Protein AF-A0A2E8PNH0-F1 (afdb_monomer_lite)

Secondary structure (DSSP, 8-state):
-PPPPP-GGGTTS-HHHHHHHHHHHTTS-HHHHHHHHHHHHHH-TT-HHHHHHHHHHHHHHHHHHHHHHHHHS-HHHHHHHHHH---HHHHHHHHHHHHHHTTPPPPPPTTTTSS--

Radius of gyration: 19.66 Å; chains: 1; bounding box: 50×38×48 Å

pLDDT: mean 83.76, std 15.56, range [33.97, 96.62]

Sequence (117 aa):
MSQPAEDLRQYYITPTYLEVMRHRARAWSDEFIQAQLQQFRNTIPDYPEVHELLEGEMHRRKLNGLKRRIKKSRTADLQSLKATEKDPDVIEVIETELLIRQGVKRLPDSEENARIQ

Structure (mmCIF, N/CA/C/O backbone):
data_AF-A0A2E8PNH0-F1
#
_entry.id   AF-A0A2E8PNH0-F1
#
loop_
_atom_site.group_PDB
_atom_site.id
_atom_site.type_symbol
_atom_site.label_atom_id
_atom_site.label_alt_id
_atom_site.label_comp_id
_atom_site.label_asym_id
_atom_site.label_entity_id
_atom_site.label_seq_id
_atom_site.pdbx_PDB_ins_code
_atom_site.Cartn_x
_atom_site.Cartn_y
_atom_site.Cartn_z
_atom_site.occupancy
_atom_site.B_iso_or_equiv
_atom_site.auth_seq_id
_atom_site.auth_comp_id
_atom_site.auth_asym_id
_atom_site.auth_atom_id
_atom_site.pdbx_PDB_model_num
ATOM 1 N N . MET A 1 1 ? 35.768 -3.271 -25.242 1.00 36.81 1 MET A N 1
ATOM 2 C CA . MET A 1 1 ? 35.166 -1.944 -25.007 1.00 36.81 1 MET A CA 1
ATOM 3 C C . MET A 1 1 ? 33.674 -2.161 -24.869 1.00 36.81 1 MET A C 1
ATOM 5 O O . MET A 1 1 ? 33.039 -2.490 -25.862 1.00 36.81 1 MET A O 1
ATOM 9 N N . SER A 1 2 ? 33.151 -2.136 -23.646 1.00 44.25 2 SER A N 1
ATOM 10 C CA . SER A 1 2 ? 31.716 -2.306 -23.406 1.00 44.25 2 SER A CA 1
ATOM 11 C C . SER A 1 2 ? 31.003 -1.053 -23.905 1.00 44.25 2 SER A C 1
ATOM 13 O O . SER A 1 2 ? 31.427 0.051 -23.566 1.00 44.25 2 SER A O 1
ATOM 15 N N . GLN A 1 3 ? 29.986 -1.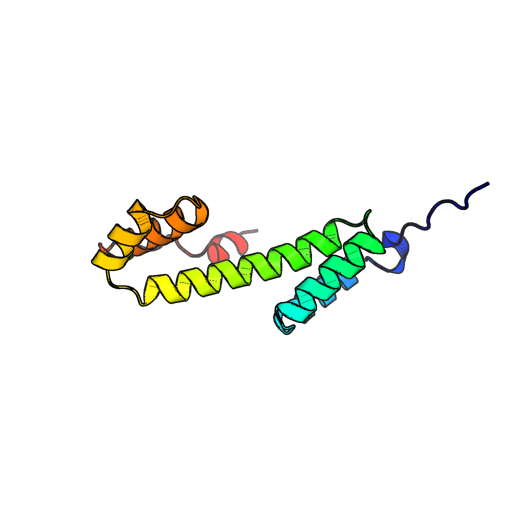214 -24.753 1.00 51.69 3 GLN A N 1
ATOM 16 C CA . GLN A 1 3 ? 29.113 -0.105 -25.138 1.00 51.69 3 GLN A CA 1
ATOM 17 C C . GLN A 1 3 ? 28.584 0.561 -23.856 1.00 51.69 3 GLN A C 1
ATOM 19 O O . GLN A 1 3 ? 28.293 -0.164 -22.898 1.00 51.69 3 GLN A O 1
ATOM 24 N N . PRO A 1 4 ? 28.502 1.904 -23.786 1.00 53.62 4 PRO A N 1
ATOM 25 C CA . PRO A 1 4 ? 27.841 2.542 -22.657 1.00 53.62 4 PRO A CA 1
ATOM 26 C C . PRO A 1 4 ? 26.422 1.975 -22.601 1.00 53.62 4 PRO A C 1
ATOM 28 O O . PRO A 1 4 ? 25.737 1.968 -23.622 1.00 53.62 4 PRO A O 1
ATOM 31 N N . ALA A 1 5 ? 26.027 1.419 -21.453 1.00 62.38 5 ALA A N 1
ATOM 32 C CA . ALA A 1 5 ? 24.668 0.935 -21.262 1.00 62.38 5 ALA A CA 1
ATOM 33 C C . ALA A 1 5 ? 23.720 2.079 -21.639 1.00 62.38 5 ALA A C 1
ATOM 35 O O . ALA A 1 5 ? 23.810 3.162 -21.059 1.00 62.38 5 ALA A O 1
ATOM 36 N N . GLU A 1 6 ? 22.908 1.879 -22.677 1.00 68.62 6 GLU A N 1
ATOM 37 C CA . GLU A 1 6 ? 21.972 2.900 -23.136 1.00 68.62 6 GLU A CA 1
ATOM 38 C C . GLU A 1 6 ? 21.068 3.291 -21.966 1.00 68.62 6 GLU A C 1
ATOM 40 O O . GLU A 1 6 ? 20.464 2.432 -21.318 1.00 68.62 6 GLU A O 1
ATOM 45 N N . ASP A 1 7 ? 20.998 4.589 -21.672 1.00 76.94 7 ASP A N 1
ATOM 46 C CA . ASP A 1 7 ? 20.113 5.086 -20.628 1.00 76.94 7 ASP A CA 1
ATOM 47 C C . ASP A 1 7 ? 18.666 4.955 -21.107 1.00 76.94 7 ASP A C 1
ATOM 49 O O . ASP A 1 7 ? 18.175 5.731 -21.934 1.00 76.94 7 ASP A O 1
ATOM 53 N N . LEU A 1 8 ? 17.966 3.954 -20.575 1.00 74.44 8 LEU A N 1
ATOM 54 C CA . LEU A 1 8 ? 16.584 3.649 -20.917 1.00 74.44 8 LEU A CA 1
ATOM 55 C C . LEU A 1 8 ? 15.647 4.811 -20.579 1.00 74.44 8 LEU A C 1
ATOM 57 O O . LEU A 1 8 ? 14.561 4.872 -21.156 1.00 74.44 8 LEU A O 1
ATOM 61 N N . ARG A 1 9 ? 16.038 5.759 -19.714 1.00 72.50 9 ARG A N 1
ATOM 62 C CA . ARG A 1 9 ? 15.248 6.976 -19.441 1.00 72.50 9 ARG A CA 1
ATOM 63 C C . ARG A 1 9 ? 15.040 7.830 -20.683 1.00 72.50 9 ARG A C 1
ATOM 65 O O . ARG A 1 9 ? 14.016 8.498 -20.796 1.00 72.50 9 ARG A O 1
ATOM 72 N N . GLN A 1 10 ? 15.984 7.798 -21.621 1.00 68.31 10 GLN A N 1
ATOM 73 C CA . GLN A 1 10 ? 15.928 8.639 -22.814 1.00 68.31 10 GLN A CA 1
ATOM 74 C C . GLN A 1 10 ? 14.853 8.180 -23.808 1.00 68.31 10 GLN A C 1
ATOM 76 O O . GLN A 1 10 ? 14.338 9.004 -24.560 1.00 68.31 10 GLN A O 1
ATOM 81 N N . TYR A 1 11 ? 14.478 6.895 -23.789 1.00 71.69 11 TYR A N 1
ATOM 82 C CA . TYR A 1 11 ? 13.612 6.314 -24.823 1.00 71.69 11 TYR A CA 1
ATOM 83 C C . TYR A 1 11 ? 12.445 5.473 -24.292 1.00 71.69 11 TYR A C 1
ATOM 85 O O . TYR A 1 11 ? 11.403 5.410 -24.940 1.00 71.69 11 TYR A O 1
ATOM 93 N N . TYR A 1 12 ? 12.584 4.843 -23.123 1.00 76.44 12 TYR A N 1
ATOM 94 C CA . TYR A 1 12 ? 11.654 3.811 -22.651 1.00 76.44 12 TYR A CA 1
ATOM 95 C C . TYR A 1 12 ? 11.050 4.116 -21.275 1.00 76.44 12 TYR A C 1
ATOM 97 O O . TYR A 1 12 ? 9.835 4.016 -21.115 1.00 76.44 12 TYR A O 1
ATOM 105 N N . ILE A 1 13 ? 11.854 4.533 -20.292 1.00 82.31 13 ILE A N 1
ATOM 106 C CA . ILE A 1 13 ? 11.407 4.844 -18.922 1.00 82.31 13 ILE A CA 1
ATOM 107 C C . ILE A 1 13 ? 11.211 6.358 -18.798 1.00 82.31 13 ILE A C 1
ATOM 109 O O . ILE A 1 13 ? 11.913 7.066 -18.083 1.00 82.31 13 ILE A O 1
ATOM 113 N N . THR A 1 14 ? 10.262 6.873 -19.572 1.00 86.94 14 THR A N 1
ATOM 114 C CA . THR A 1 14 ? 9.899 8.295 -19.563 1.00 86.94 14 THR A CA 1
ATOM 115 C C . THR A 1 14 ? 8.890 8.601 -18.447 1.00 86.94 14 THR A C 1
ATOM 117 O O . THR A 1 14 ? 8.213 7.693 -17.953 1.00 86.94 14 THR A O 1
ATOM 120 N N . PRO A 1 15 ? 8.688 9.877 -18.068 1.00 87.56 15 PRO A N 1
ATOM 121 C CA . PRO A 1 15 ? 7.629 10.249 -17.126 1.00 87.56 15 PRO A CA 1
ATOM 122 C C . PRO A 1 15 ? 6.239 9.753 -17.554 1.00 87.56 15 PRO A C 1
ATOM 124 O O . PRO A 1 15 ? 5.477 9.248 -16.731 1.00 87.56 15 PRO A O 1
ATOM 127 N N . THR A 1 16 ? 5.936 9.813 -18.855 1.00 89.38 16 THR A N 1
ATOM 128 C CA . THR A 1 16 ? 4.686 9.286 -19.423 1.00 89.38 16 THR A CA 1
ATOM 129 C C . THR A 1 16 ? 4.585 7.770 -19.264 1.00 89.38 16 THR A C 1
ATOM 131 O O . THR A 1 16 ? 3.519 7.260 -18.919 1.00 89.38 16 THR A O 1
ATOM 134 N N . TYR A 1 17 ? 5.683 7.036 -19.470 1.00 89.62 17 TYR A N 1
ATOM 135 C CA . TYR A 1 17 ? 5.717 5.597 -19.213 1.00 89.62 17 TYR A CA 1
ATOM 136 C C . TYR A 1 17 ? 5.393 5.287 -17.746 1.00 89.62 17 TYR A C 1
ATOM 138 O O . TYR A 1 17 ? 4.516 4.462 -17.477 1.00 89.62 17 TYR A O 1
ATOM 146 N N . LEU A 1 18 ? 6.032 5.987 -16.803 1.00 90.69 18 LEU A N 1
ATOM 147 C CA . LEU A 1 18 ? 5.787 5.809 -15.369 1.00 90.69 18 LEU A CA 1
ATOM 148 C C . LEU A 1 18 ? 4.332 6.130 -15.000 1.00 90.69 18 LEU A C 1
ATOM 150 O O . LEU A 1 18 ? 3.714 5.409 -14.220 1.00 90.69 18 LEU A O 1
ATOM 154 N N . GLU A 1 19 ? 3.737 7.166 -15.584 1.00 91.12 19 GLU A N 1
ATOM 155 C CA . GLU A 1 19 ? 2.332 7.501 -15.348 1.00 91.12 19 GLU A CA 1
ATOM 156 C C . GLU A 1 19 ? 1.378 6.401 -15.839 1.00 91.12 19 GLU A C 1
ATOM 158 O O . GLU A 1 19 ? 0.504 5.942 -15.092 1.00 91.12 19 GLU A O 1
ATOM 163 N N . VAL A 1 20 ? 1.579 5.919 -17.068 1.00 92.38 20 VAL A N 1
ATOM 164 C CA . VAL A 1 20 ? 0.786 4.821 -17.638 1.00 92.38 20 VAL A CA 1
ATOM 165 C C . VAL A 1 20 ? 0.950 3.551 -16.805 1.00 92.38 20 VAL A C 1
ATOM 167 O O . VAL A 1 20 ? -0.032 2.861 -16.515 1.00 92.38 20 VAL A O 1
ATOM 170 N N . MET A 1 21 ? 2.176 3.251 -16.382 1.00 91.81 21 MET A N 1
ATOM 171 C CA . MET A 1 21 ? 2.480 2.107 -15.535 1.00 91.81 21 MET A CA 1
ATOM 172 C C . MET A 1 21 ? 1.786 2.214 -14.176 1.00 91.81 21 MET A C 1
ATOM 174 O O . MET A 1 21 ? 1.149 1.251 -13.752 1.00 91.81 21 MET A O 1
ATOM 178 N N . ARG A 1 22 ? 1.798 3.394 -13.540 1.00 92.50 22 ARG A N 1
ATOM 179 C CA . ARG A 1 22 ? 1.069 3.664 -12.289 1.00 92.50 22 ARG A CA 1
ATOM 180 C C . ARG A 1 22 ? -0.425 3.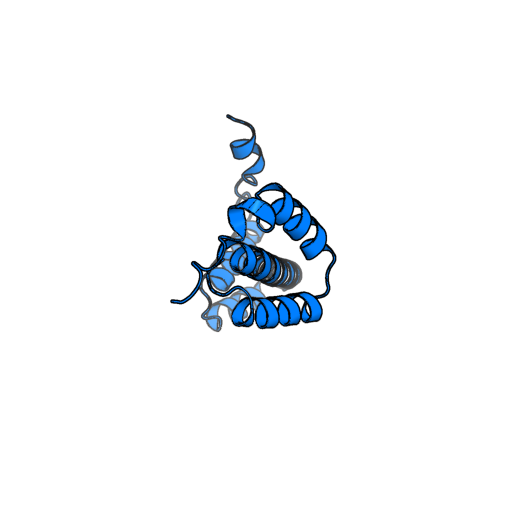419 -12.449 1.00 92.50 22 ARG A C 1
ATOM 182 O O . ARG A 1 22 ? -1.042 2.795 -11.588 1.00 92.50 22 ARG A O 1
ATOM 189 N N . HIS A 1 23 ? -1.016 3.897 -13.543 1.00 92.00 23 HIS A N 1
ATOM 190 C CA . HIS A 1 23 ? -2.435 3.685 -13.812 1.00 92.00 23 HIS A CA 1
ATOM 191 C C . HIS A 1 23 ? -2.757 2.194 -13.977 1.00 92.00 23 HIS A C 1
ATOM 193 O O . HIS A 1 23 ? -3.705 1.692 -13.374 1.00 92.00 23 HIS A O 1
ATOM 199 N N . ARG A 1 24 ? -1.951 1.467 -14.758 1.00 93.06 24 ARG A N 1
ATOM 200 C CA . ARG A 1 24 ? -2.139 0.028 -15.000 1.00 93.06 24 ARG A CA 1
ATOM 201 C C . ARG A 1 24 ? -1.930 -0.808 -13.740 1.00 93.06 24 ARG A C 1
ATOM 203 O O . ARG A 1 24 ? -2.734 -1.700 -13.476 1.00 93.06 24 ARG A O 1
ATOM 210 N N . ALA A 1 25 ? -0.925 -0.478 -12.932 1.00 92.81 25 ALA A N 1
ATOM 211 C CA . ALA A 1 25 ? -0.606 -1.190 -11.699 1.00 92.81 25 ALA A CA 1
ATOM 212 C C . ALA A 1 25 ? -1.790 -1.240 -10.722 1.00 92.81 25 ALA A C 1
ATOM 214 O O . ALA A 1 25 ? -1.954 -2.227 -10.015 1.00 92.81 25 ALA A O 1
ATOM 215 N N . ARG A 1 26 ? -2.690 -0.247 -10.732 1.00 91.38 26 ARG A N 1
ATOM 216 C CA . ARG A 1 26 ? -3.918 -0.256 -9.912 1.00 91.38 26 ARG A CA 1
ATOM 217 C C . ARG A 1 26 ? -4.888 -1.391 -10.252 1.00 91.38 26 ARG A C 1
ATOM 219 O O . ARG A 1 26 ? -5.687 -1.762 -9.397 1.00 91.38 26 ARG A O 1
ATOM 226 N N . ALA A 1 27 ? -4.842 -1.910 -11.477 1.00 93.44 27 ALA A N 1
ATOM 227 C CA . ALA A 1 27 ? -5.732 -2.964 -11.963 1.00 93.44 27 ALA A CA 1
ATOM 228 C C . ALA A 1 27 ? -5.084 -4.359 -11.962 1.00 93.44 27 ALA A C 1
ATOM 230 O O . ALA A 1 27 ? -5.781 -5.357 -12.123 1.00 93.44 27 ALA A O 1
ATOM 231 N N . TRP A 1 28 ? -3.764 -4.445 -11.799 1.00 95.06 28 TRP A N 1
ATOM 232 C CA . TRP A 1 28 ? -3.050 -5.722 -11.778 1.00 95.06 28 TRP A CA 1
ATOM 233 C C . TRP A 1 28 ? -3.302 -6.506 -10.491 1.00 95.06 28 TRP A C 1
ATOM 235 O O . TRP A 1 28 ? -3.635 -5.920 -9.462 1.00 95.06 28 TRP A O 1
ATOM 245 N N . SER A 1 29 ? -3.133 -7.828 -10.531 1.00 95.31 29 SER A N 1
ATOM 246 C CA . SER A 1 29 ? -3.146 -8.643 -9.313 1.00 95.31 29 SER A CA 1
ATOM 247 C C . SER A 1 29 ? -1.849 -8.461 -8.516 1.00 95.31 29 SER A C 1
ATOM 249 O O . SER A 1 29 ? -0.839 -8.002 -9.059 1.00 95.31 29 SER A O 1
ATOM 251 N N . ASP A 1 30 ? -1.874 -8.810 -7.231 1.00 94.00 30 ASP A N 1
ATOM 252 C CA . ASP A 1 30 ? -0.694 -8.716 -6.361 1.00 94.00 30 ASP A CA 1
ATOM 253 C C . ASP A 1 30 ? 0.424 -9.650 -6.854 1.00 94.00 30 ASP A C 1
ATOM 255 O O . ASP A 1 30 ? 1.590 -9.258 -6.897 1.00 94.00 30 ASP A O 1
ATOM 259 N N . GLU A 1 31 ? 0.068 -10.852 -7.317 1.00 95.75 31 GLU A N 1
ATOM 260 C CA . GLU A 1 31 ? 1.011 -11.834 -7.867 1.00 95.75 31 GLU A CA 1
ATOM 261 C C . GLU A 1 31 ? 1.685 -11.302 -9.133 1.00 95.75 31 GLU A C 1
ATOM 263 O O . GLU A 1 31 ? 2.890 -11.470 -9.322 1.00 95.75 31 GLU A O 1
ATOM 268 N N . PHE A 1 32 ? 0.920 -10.620 -9.991 1.00 96.62 32 PHE A N 1
ATOM 269 C CA . PHE A 1 32 ? 1.467 -10.027 -11.203 1.00 96.62 32 PHE A CA 1
ATOM 270 C C . PHE A 1 32 ? 2.456 -8.905 -10.877 1.00 96.62 32 PHE A C 1
ATOM 272 O O . PHE A 1 32 ? 3.545 -8.869 -11.447 1.00 96.62 32 PHE A O 1
ATOM 279 N N . ILE A 1 33 ? 2.121 -8.019 -9.932 1.00 95.50 33 ILE A N 1
ATOM 280 C CA . ILE A 1 33 ? 3.023 -6.937 -9.511 1.00 95.50 33 ILE A CA 1
ATOM 281 C C . ILE A 1 33 ? 4.318 -7.508 -8.917 1.00 95.50 33 ILE A C 1
ATOM 283 O O . ILE A 1 33 ? 5.402 -7.035 -9.256 1.00 95.50 33 ILE A O 1
ATOM 287 N N . GLN A 1 34 ? 4.229 -8.551 -8.088 1.00 95.00 34 GLN A N 1
ATOM 288 C CA . GLN A 1 34 ? 5.406 -9.226 -7.531 1.00 95.00 34 GLN A CA 1
ATOM 289 C C . GLN A 1 34 ? 6.283 -9.862 -8.616 1.00 95.00 34 GLN A C 1
ATOM 291 O O . GLN A 1 34 ? 7.505 -9.708 -8.584 1.00 95.00 34 GLN A O 1
ATOM 296 N N . ALA A 1 35 ? 5.675 -10.532 -9.599 1.00 96.06 35 ALA A N 1
ATOM 297 C CA . ALA A 1 35 ? 6.406 -11.105 -10.725 1.00 96.06 35 ALA A CA 1
ATOM 298 C C . ALA A 1 35 ? 7.125 -10.020 -11.547 1.00 96.06 35 ALA A C 1
ATOM 300 O O . ALA A 1 35 ? 8.295 -10.187 -11.893 1.00 96.06 35 ALA A O 1
ATOM 301 N N . GLN A 1 36 ? 6.459 -8.889 -11.805 1.00 94.31 36 GLN A N 1
ATOM 302 C CA . GLN A 1 36 ? 7.059 -7.747 -12.502 1.00 94.31 36 GLN A CA 1
ATOM 303 C C . GLN A 1 36 ? 8.213 -7.125 -11.707 1.00 94.31 36 GLN A C 1
ATOM 305 O O . GLN A 1 36 ? 9.270 -6.874 -12.277 1.00 94.31 36 GLN A O 1
ATOM 310 N N . LEU A 1 37 ? 8.063 -6.944 -10.391 1.00 94.44 37 LEU A N 1
ATOM 311 C CA . LEU A 1 37 ? 9.146 -6.466 -9.524 1.00 94.44 37 LEU A CA 1
ATOM 312 C C . LEU A 1 37 ? 10.372 -7.380 -9.588 1.00 94.44 37 LEU A C 1
ATOM 314 O O . LEU A 1 37 ? 11.493 -6.899 -9.756 1.00 94.44 37 LEU A O 1
ATOM 318 N N . GLN A 1 38 ? 10.168 -8.696 -9.502 1.00 94.88 38 GLN A N 1
ATOM 319 C CA . GLN A 1 38 ? 11.264 -9.657 -9.591 1.00 94.88 38 GLN A CA 1
ATOM 320 C C . GLN A 1 38 ? 11.947 -9.610 -10.963 1.00 94.88 38 GLN A C 1
ATOM 322 O O . GLN A 1 38 ? 13.172 -9.675 -11.047 1.00 94.88 38 GLN A O 1
ATOM 327 N N . GLN A 1 39 ? 11.168 -9.474 -12.037 1.00 93.88 39 GLN A N 1
ATOM 328 C CA . GLN A 1 39 ? 11.704 -9.329 -13.385 1.00 93.88 39 GLN A CA 1
ATOM 329 C C . GLN A 1 39 ? 12.539 -8.048 -13.516 1.00 93.88 39 GLN A C 1
ATOM 331 O O . GLN A 1 39 ? 13.689 -8.117 -13.945 1.00 93.88 39 GLN A O 1
ATOM 336 N N . PHE A 1 40 ? 12.010 -6.900 -13.088 1.00 92.12 40 PHE A N 1
ATOM 337 C CA . PHE A 1 40 ? 12.690 -5.611 -13.221 1.00 92.12 40 PHE A CA 1
ATOM 338 C C . PHE A 1 40 ? 13.958 -5.499 -12.385 1.00 92.12 40 PHE A C 1
ATOM 340 O O . PHE A 1 40 ? 14.938 -4.941 -12.870 1.00 92.12 40 PHE A O 1
ATOM 347 N N . ARG A 1 41 ? 13.999 -6.096 -11.190 1.00 91.19 41 ARG A N 1
ATOM 348 C CA . ARG A 1 41 ? 15.236 -6.177 -10.396 1.00 91.19 41 ARG A CA 1
ATOM 349 C C . ARG A 1 41 ? 16.363 -6.908 -11.126 1.00 91.19 41 ARG A C 1
ATOM 351 O O . ARG A 1 41 ? 17.523 -6.580 -10.915 1.00 91.19 41 ARG A O 1
ATOM 358 N N . ASN A 1 42 ? 16.030 -7.859 -11.997 1.00 90.62 42 ASN A N 1
ATOM 359 C CA . ASN A 1 42 ? 17.019 -8.599 -12.779 1.00 90.62 42 ASN A CA 1
ATOM 360 C C . ASN A 1 42 ? 17.370 -7.909 -14.104 1.00 90.62 42 ASN A C 1
ATOM 362 O O . ASN A 1 42 ? 18.505 -8.017 -14.557 1.00 90.62 42 ASN A O 1
ATOM 366 N N . THR A 1 43 ? 16.406 -7.248 -14.754 1.00 88.62 43 THR A N 1
ATOM 367 C CA . THR A 1 43 ? 16.588 -6.717 -16.117 1.00 88.62 43 THR A CA 1
ATOM 368 C C . THR A 1 43 ? 16.929 -5.233 -16.168 1.00 88.62 43 THR A C 1
ATOM 370 O O . THR A 1 43 ? 17.613 -4.805 -17.089 1.00 88.62 43 THR A O 1
ATOM 373 N N . ILE A 1 44 ? 16.420 -4.444 -15.221 1.00 87.25 44 ILE A N 1
ATOM 374 C CA . ILE A 1 44 ? 16.582 -2.985 -15.154 1.00 87.25 44 ILE A CA 1
ATOM 375 C C . ILE A 1 44 ? 16.861 -2.531 -13.704 1.00 87.25 44 ILE A C 1
ATOM 377 O O . ILE A 1 44 ? 16.093 -1.747 -13.140 1.00 87.25 44 ILE A O 1
ATOM 381 N N . PRO A 1 45 ? 17.938 -3.030 -13.064 1.00 86.75 45 PRO A N 1
ATOM 382 C CA . PRO A 1 45 ? 18.240 -2.721 -11.663 1.00 86.75 45 PRO A CA 1
ATOM 383 C C . PRO A 1 45 ? 18.525 -1.233 -11.410 1.00 86.75 45 PRO A C 1
ATOM 385 O O . PRO A 1 45 ? 18.202 -0.731 -10.339 1.00 86.75 45 PRO A O 1
ATOM 388 N N . ASP A 1 46 ? 19.060 -0.512 -12.398 1.00 86.56 46 ASP A N 1
ATOM 389 C CA . ASP A 1 46 ? 19.499 0.888 -12.263 1.00 86.56 46 ASP A CA 1
ATOM 390 C C . ASP A 1 46 ? 18.364 1.925 -12.404 1.00 86.56 46 ASP A C 1
ATOM 392 O O . ASP A 1 46 ? 18.618 3.126 -12.549 1.00 86.56 46 ASP A O 1
ATOM 396 N N . TYR A 1 47 ? 17.106 1.469 -12.379 1.00 86.31 47 TYR A N 1
ATOM 397 C CA . TYR A 1 47 ? 15.902 2.287 -12.570 1.00 86.31 47 TYR A CA 1
ATOM 398 C C . TYR A 1 47 ? 14.949 2.145 -11.372 1.00 86.31 47 TYR A C 1
ATOM 400 O O . TYR A 1 47 ? 13.870 1.546 -11.501 1.00 86.31 47 TYR A O 1
ATOM 408 N N . PRO A 1 48 ? 15.343 2.665 -10.192 1.00 88.12 48 PRO A N 1
ATOM 409 C CA . PRO A 1 48 ? 14.565 2.546 -8.959 1.00 88.12 48 PRO A CA 1
ATOM 410 C C . PRO A 1 48 ? 13.159 3.139 -9.086 1.00 88.12 48 PRO A C 1
ATOM 412 O O . PRO A 1 48 ? 12.225 2.603 -8.498 1.00 88.12 48 PRO A O 1
ATOM 415 N N . GLU A 1 49 ? 12.963 4.157 -9.927 1.00 89.88 49 GLU A N 1
ATOM 416 C CA . GLU A 1 49 ? 11.667 4.803 -10.150 1.00 89.88 49 GLU A CA 1
ATOM 417 C C . GLU A 1 49 ? 10.565 3.825 -10.608 1.00 89.88 49 GLU A C 1
ATOM 419 O O . GLU A 1 49 ? 9.386 4.000 -10.289 1.00 89.88 49 GLU A O 1
ATOM 424 N N . VAL A 1 50 ? 10.941 2.764 -11.331 1.00 89.81 50 VAL A N 1
ATOM 425 C CA . VAL A 1 50 ? 10.015 1.716 -11.784 1.00 89.81 50 VAL A CA 1
ATOM 426 C C . VAL A 1 50 ? 9.665 0.770 -10.634 1.00 89.81 50 VAL A C 1
ATOM 428 O O . VAL A 1 50 ? 8.522 0.321 -10.519 1.00 89.81 50 VAL A O 1
ATOM 431 N N . HIS A 1 51 ? 10.645 0.464 -9.783 1.00 92.00 51 HIS A N 1
ATOM 432 C CA . HIS A 1 51 ? 10.489 -0.467 -8.666 1.00 92.00 51 HIS A CA 1
ATOM 433 C C . HIS A 1 51 ? 9.671 0.191 -7.554 1.00 92.00 51 HIS A C 1
ATOM 435 O O . HIS A 1 51 ? 8.657 -0.365 -7.135 1.00 92.00 51 HIS A O 1
ATOM 441 N N . GLU A 1 52 ? 10.034 1.416 -7.169 1.00 92.31 52 GLU A N 1
ATOM 442 C CA . GLU A 1 52 ? 9.352 2.222 -6.151 1.00 92.31 52 GLU A CA 1
ATOM 443 C C . GLU A 1 52 ? 7.870 2.429 -6.476 1.00 92.31 52 GLU A C 1
ATOM 445 O O . GLU A 1 52 ? 7.016 2.375 -5.592 1.00 92.31 52 GLU A O 1
ATOM 450 N N . LEU A 1 53 ? 7.533 2.613 -7.755 1.00 94.19 53 LEU A N 1
ATOM 451 C CA . LEU A 1 53 ? 6.148 2.757 -8.197 1.00 94.19 53 LEU A CA 1
ATOM 452 C C . LEU A 1 53 ? 5.314 1.509 -7.881 1.00 94.19 53 LEU A C 1
ATOM 454 O O . LEU A 1 53 ? 4.188 1.620 -7.384 1.00 94.19 53 LEU A O 1
ATOM 458 N N . LEU A 1 54 ? 5.847 0.325 -8.180 1.00 94.62 54 LEU A N 1
ATOM 459 C CA . LEU A 1 54 ? 5.156 -0.943 -7.951 1.00 94.62 54 LEU A CA 1
ATOM 460 C C . LEU A 1 54 ? 5.139 -1.326 -6.470 1.00 94.62 54 LEU A C 1
ATOM 462 O O . LEU A 1 54 ? 4.108 -1.778 -5.965 1.00 94.62 54 LEU A O 1
ATOM 466 N N . GLU A 1 55 ? 6.244 -1.105 -5.761 1.00 93.75 55 GLU A N 1
ATOM 467 C CA . GLU A 1 55 ? 6.328 -1.297 -4.312 1.00 93.75 55 GLU A CA 1
ATOM 468 C C . GLU A 1 55 ? 5.354 -0.372 -3.574 1.00 93.75 55 GLU A C 1
ATOM 470 O O . GLU A 1 55 ? 4.626 -0.822 -2.685 1.00 93.75 55 GLU A O 1
ATOM 475 N N . GLY A 1 56 ? 5.250 0.889 -4.000 1.00 92.19 56 GLY A N 1
ATOM 476 C CA . GLY A 1 56 ? 4.292 1.855 -3.470 1.00 92.19 56 GLY A CA 1
ATOM 477 C C . GLY A 1 56 ? 2.840 1.426 -3.688 1.00 92.19 56 GLY A C 1
ATOM 478 O O . GLY A 1 56 ? 2.015 1.545 -2.779 1.00 92.19 56 GLY A O 1
ATOM 479 N N . GLU A 1 57 ? 2.510 0.859 -4.852 1.00 94.06 57 GLU A N 1
ATOM 480 C CA . GLU A 1 57 ? 1.171 0.319 -5.116 1.00 94.06 57 GLU A CA 1
ATOM 481 C C . GLU A 1 57 ? 0.853 -0.893 -4.220 1.00 94.06 57 GLU A C 1
ATOM 483 O O . GLU A 1 57 ? -0.236 -0.959 -3.641 1.00 94.06 57 GLU A O 1
ATOM 488 N N . MET A 1 58 ? 1.808 -1.807 -4.027 1.00 93.44 58 MET A N 1
ATOM 489 C CA . MET A 1 58 ? 1.668 -2.934 -3.094 1.00 93.44 58 MET A CA 1
ATOM 490 C C . MET A 1 58 ? 1.471 -2.457 -1.652 1.00 93.44 58 MET A C 1
ATOM 492 O O . MET A 1 58 ? 0.565 -2.918 -0.948 1.00 93.44 58 MET A O 1
ATOM 496 N N . HIS A 1 59 ? 2.273 -1.487 -1.215 1.00 90.06 59 HIS A N 1
ATOM 497 C CA . HIS A 1 59 ? 2.167 -0.903 0.116 1.00 90.06 59 HIS A CA 1
ATOM 498 C C . HIS A 1 59 ? 0.802 -0.223 0.321 1.00 90.06 59 HIS A C 1
ATOM 500 O O . HIS A 1 59 ? 0.110 -0.487 1.309 1.00 90.06 59 HIS A O 1
ATOM 506 N N . ARG A 1 60 ? 0.335 0.555 -0.664 1.00 89.69 60 ARG A N 1
ATOM 507 C CA . ARG A 1 60 ? -0.999 1.180 -0.662 1.00 89.69 60 ARG A CA 1
ATOM 508 C C . ARG A 1 60 ? -2.116 0.146 -0.497 1.00 89.69 60 ARG A C 1
ATOM 510 O O . ARG A 1 60 ? -3.082 0.387 0.233 1.00 89.69 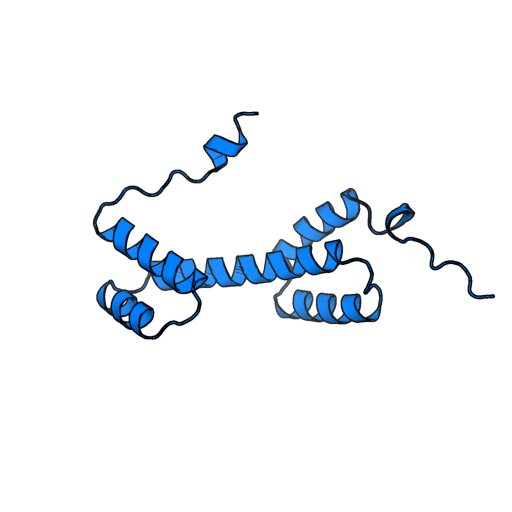60 ARG A O 1
ATOM 517 N N . ARG A 1 61 ? -2.022 -1.006 -1.167 1.00 90.94 61 ARG A N 1
ATOM 518 C CA . ARG A 1 61 ? -2.998 -2.103 -1.034 1.00 90.94 61 ARG A CA 1
ATOM 519 C C . ARG A 1 61 ? -2.976 -2.712 0.362 1.00 90.94 61 ARG A C 1
ATOM 521 O O . ARG A 1 61 ? -4.047 -2.846 0.961 1.00 90.94 61 ARG A O 1
ATOM 528 N N . LYS A 1 62 ? -1.785 -2.988 0.909 1.00 89.38 62 LYS A N 1
ATOM 529 C CA . LYS A 1 62 ? -1.604 -3.478 2.286 1.00 89.38 62 LYS A CA 1
ATOM 530 C C . LYS A 1 62 ? -2.256 -2.525 3.294 1.00 89.38 62 LYS A C 1
ATOM 532 O O . LYS A 1 62 ? -3.087 -2.966 4.091 1.00 89.38 62 LYS A O 1
ATOM 537 N N . LEU A 1 63 ? -1.966 -1.224 3.204 1.00 87.12 63 LEU A N 1
ATOM 538 C CA . LEU A 1 63 ? -2.552 -0.201 4.078 1.00 87.12 63 LEU A CA 1
ATOM 539 C C . LEU A 1 63 ? -4.076 -0.109 3.935 1.00 87.12 63 LEU A C 1
ATOM 541 O O . LEU A 1 63 ? -4.797 -0.044 4.931 1.00 87.12 63 LEU A O 1
ATOM 545 N N . ASN A 1 64 ? -4.605 -0.160 2.712 1.00 88.81 64 ASN A N 1
ATOM 546 C CA . ASN A 1 64 ? -6.052 -0.143 2.495 1.00 88.81 64 ASN A CA 1
ATOM 547 C C . ASN A 1 64 ? -6.744 -1.389 3.062 1.00 88.81 64 ASN A C 1
ATOM 549 O O . ASN A 1 64 ? -7.827 -1.281 3.648 1.00 88.81 64 ASN A O 1
ATOM 553 N N . GLY A 1 65 ? -6.132 -2.566 2.912 1.00 89.94 65 GLY A N 1
ATOM 554 C CA . GLY A 1 65 ? -6.606 -3.807 3.521 1.00 89.94 65 GLY A CA 1
ATOM 555 C C . GLY A 1 65 ? -6.621 -3.711 5.045 1.00 89.94 65 GLY A C 1
ATOM 556 O O . GLY A 1 65 ? -7.640 -4.002 5.680 1.00 89.94 65 GLY A O 1
ATOM 557 N N . LEU A 1 66 ? -5.532 -3.202 5.620 1.00 89.50 66 LEU A N 1
ATOM 558 C CA . LEU A 1 66 ? -5.403 -2.949 7.048 1.00 89.50 66 LEU A CA 1
ATOM 559 C C . LEU A 1 66 ? -6.490 -1.997 7.562 1.00 89.50 66 LEU A C 1
ATOM 561 O O . LEU A 1 66 ? -7.227 -2.353 8.482 1.00 89.50 66 LEU A O 1
ATOM 565 N N . LYS A 1 67 ? -6.650 -0.831 6.927 1.00 89.12 67 LYS A N 1
ATOM 566 C CA . LYS A 1 67 ? -7.663 0.175 7.278 1.00 89.12 67 LYS A CA 1
ATOM 567 C C . LYS A 1 67 ? -9.074 -0.413 7.248 1.00 89.12 67 LYS A C 1
ATOM 569 O O . LYS A 1 67 ? -9.867 -0.182 8.160 1.00 89.12 67 LYS A O 1
ATOM 574 N N . ARG A 1 68 ? -9.400 -1.216 6.226 1.00 90.38 68 ARG A N 1
ATOM 575 C CA . ARG A 1 68 ? -10.702 -1.903 6.118 1.00 90.38 68 ARG A CA 1
ATOM 576 C C . ARG A 1 68 ? -10.929 -2.899 7.250 1.00 90.38 68 ARG A C 1
ATOM 578 O O . ARG A 1 68 ? -12.047 -2.971 7.757 1.00 90.38 68 ARG A O 1
ATOM 585 N N . ARG A 1 69 ? -9.899 -3.663 7.623 1.00 90.50 69 ARG A N 1
ATOM 586 C CA . ARG A 1 69 ? -9.954 -4.618 8.736 1.00 90.50 69 ARG A CA 1
ATOM 587 C C . ARG A 1 69 ? -10.185 -3.886 10.058 1.00 90.50 69 ARG A C 1
ATOM 589 O O . ARG A 1 69 ? -11.170 -4.171 10.728 1.00 90.50 69 ARG A O 1
ATOM 596 N N . ILE A 1 70 ? -9.355 -2.887 10.358 1.00 89.94 70 ILE A N 1
ATOM 597 C CA . ILE A 1 70 ? -9.421 -2.087 11.590 1.00 89.94 70 ILE A CA 1
ATOM 598 C C . ILE A 1 70 ? -10.795 -1.421 11.747 1.00 89.94 70 ILE A C 1
ATOM 600 O O . ILE A 1 70 ? -11.415 -1.525 12.804 1.00 89.94 70 ILE A O 1
ATOM 604 N N . LYS A 1 71 ? -11.327 -0.815 10.677 1.00 87.69 71 LYS A N 1
ATOM 605 C CA . LYS A 1 71 ? -12.647 -0.161 10.695 1.00 87.69 71 LYS A CA 1
ATOM 606 C C . LYS A 1 71 ? -13.783 -1.113 11.103 1.00 87.69 71 LYS A C 1
ATOM 608 O O . LYS A 1 71 ? -14.773 -0.666 11.672 1.00 87.69 71 LYS A O 1
ATOM 613 N N . LYS A 1 72 ? -13.662 -2.412 10.808 1.00 90.44 72 LYS A N 1
ATOM 614 C CA . LYS A 1 72 ? -14.663 -3.438 11.155 1.00 90.44 72 LYS A CA 1
ATOM 615 C C . LYS A 1 72 ? -14.441 -4.068 12.535 1.00 90.44 72 LYS A C 1
ATOM 617 O O . LYS A 1 72 ? -15.372 -4.660 13.072 1.00 90.44 72 LYS A O 1
ATOM 622 N N . SER A 1 73 ? -13.238 -3.966 13.096 1.00 91.62 73 SER A N 1
ATOM 623 C CA . SER A 1 73 ? -12.892 -4.530 14.406 1.00 91.62 73 SER A CA 1
ATOM 624 C C . SER A 1 73 ? -13.560 -3.768 15.549 1.00 91.62 73 SER A C 1
ATOM 626 O O . SER A 1 73 ? -13.805 -2.561 15.445 1.00 91.62 73 SER A O 1
ATOM 628 N N . ARG A 1 74 ? -13.833 -4.438 16.674 1.00 93.25 74 ARG A N 1
ATOM 629 C CA . ARG A 1 74 ? -14.346 -3.770 17.881 1.00 93.25 74 ARG A CA 1
ATOM 630 C C . ARG A 1 74 ? -13.223 -3.020 18.592 1.00 93.25 74 ARG A C 1
ATOM 632 O O . ARG A 1 74 ? -12.049 -3.314 18.409 1.00 93.25 74 ARG A O 1
ATOM 639 N N . THR A 1 75 ? -13.587 -2.046 19.420 1.00 92.06 75 THR A N 1
ATOM 640 C CA . THR A 1 75 ? -12.614 -1.220 20.154 1.00 92.06 75 THR A CA 1
ATOM 641 C C . THR A 1 75 ? -11.709 -2.057 21.062 1.00 92.06 75 THR A C 1
ATOM 643 O O . THR A 1 75 ? -10.508 -1.816 21.088 1.00 92.06 75 THR A O 1
ATOM 646 N N . ALA A 1 76 ? -12.259 -3.070 21.740 1.00 92.44 76 ALA A N 1
ATOM 647 C CA . ALA A 1 76 ? -11.473 -3.994 22.558 1.00 92.44 76 ALA A CA 1
ATOM 648 C C . ALA A 1 76 ? -10.440 -4.767 21.716 1.00 92.44 76 ALA A C 1
ATOM 650 O O . ALA A 1 76 ? -9.259 -4.765 22.049 1.00 92.44 76 ALA A O 1
ATOM 651 N N . ASP A 1 77 ? -10.858 -5.329 20.575 1.00 92.94 77 ASP A N 1
ATOM 652 C CA . ASP A 1 77 ? -9.965 -6.066 19.668 1.00 92.94 77 ASP A CA 1
ATOM 653 C C . ASP A 1 77 ? -8.826 -5.178 19.147 1.00 92.94 77 ASP A C 1
ATOM 655 O O . ASP A 1 77 ? -7.689 -5.625 19.033 1.00 92.94 77 ASP A O 1
ATOM 659 N N . LEU A 1 78 ? -9.117 -3.906 18.850 1.00 92.56 78 LEU A N 1
ATOM 660 C CA . LEU A 1 78 ? -8.112 -2.935 18.414 1.00 92.56 78 LEU A CA 1
ATOM 661 C C . LEU A 1 78 ? -7.106 -2.597 19.517 1.00 92.56 78 LEU A C 1
ATOM 663 O O . LEU A 1 78 ? -5.916 -2.490 19.233 1.00 92.56 78 LEU A O 1
ATOM 667 N N . GLN A 1 79 ? -7.556 -2.460 20.766 1.00 92.00 79 GLN A N 1
ATOM 668 C CA . GLN A 1 79 ? -6.659 -2.249 21.906 1.00 92.00 79 GLN A CA 1
ATOM 669 C C . GLN A 1 79 ? -5.745 -3.461 22.132 1.00 92.00 79 GLN A C 1
ATOM 671 O O . GLN A 1 79 ? -4.544 -3.288 22.338 1.00 92.00 79 GLN A O 1
ATOM 676 N N . SER A 1 80 ? -6.282 -4.681 22.028 1.00 93.19 80 SER A N 1
ATOM 677 C CA . SER A 1 80 ? -5.485 -5.912 22.108 1.00 93.19 80 SER A CA 1
ATOM 678 C C . SER A 1 80 ? -4.499 -6.041 20.944 1.00 93.19 80 SER A C 1
ATOM 680 O O . SER A 1 80 ? -3.341 -6.400 21.157 1.00 93.19 80 SER A O 1
ATOM 682 N N . LEU A 1 81 ? -4.925 -5.707 19.721 1.00 90.38 81 LEU A N 1
ATOM 683 C CA . LEU A 1 81 ? -4.056 -5.719 18.546 1.00 90.38 81 LEU A CA 1
ATOM 684 C C . LEU A 1 81 ? -2.907 -4.717 18.704 1.00 90.38 81 LEU A C 1
ATOM 686 O O . LEU A 1 81 ? -1.754 -5.096 18.533 1.00 90.38 81 LEU A O 1
ATOM 690 N N . LYS A 1 82 ? -3.197 -3.481 19.129 1.00 92.06 82 LYS A N 1
ATOM 691 C CA . LYS A 1 82 ? -2.180 -2.453 19.403 1.00 92.06 82 LYS A CA 1
ATOM 692 C C . LYS A 1 82 ? -1.110 -2.933 20.389 1.00 92.06 82 LYS A C 1
ATOM 694 O O . LYS A 1 82 ? 0.057 -2.618 20.211 1.00 92.06 82 LYS A O 1
ATOM 699 N N . ALA A 1 83 ? -1.494 -3.689 21.418 1.00 91.44 83 ALA A N 1
ATOM 700 C CA . ALA A 1 83 ? -0.561 -4.175 22.436 1.00 91.44 83 ALA A CA 1
ATOM 701 C C . ALA A 1 83 ? 0.414 -5.254 21.926 1.00 91.44 83 ALA A C 1
ATOM 703 O O . ALA A 1 83 ? 1.446 -5.488 22.552 1.00 91.44 83 ALA A O 1
ATOM 704 N N . THR A 1 84 ? 0.081 -5.932 20.824 1.00 92.88 84 THR A N 1
ATOM 705 C CA . THR A 1 84 ? 0.885 -7.032 20.256 1.00 92.88 84 THR A CA 1
ATOM 706 C C . THR A 1 84 ? 1.583 -6.657 18.951 1.00 92.88 84 THR A C 1
ATOM 708 O O . THR A 1 84 ? 2.556 -7.310 18.571 1.00 92.88 84 THR A O 1
ATOM 711 N N . GLU A 1 85 ? 1.106 -5.610 18.283 1.00 92.00 85 GLU A N 1
ATOM 712 C CA . GLU A 1 85 ? 1.661 -5.105 17.036 1.00 92.00 85 GLU A CA 1
ATOM 713 C C . GLU A 1 85 ? 2.996 -4.383 17.260 1.00 92.00 85 GLU A C 1
ATOM 715 O O . GLU A 1 85 ? 3.205 -3.716 18.273 1.00 92.00 85 GLU A O 1
ATOM 720 N N . LYS A 1 86 ? 3.911 -4.535 16.300 1.00 90.38 86 LYS A N 1
ATOM 721 C CA . LYS A 1 86 ? 5.254 -3.934 16.332 1.00 90.38 86 LYS A CA 1
ATOM 722 C C . LYS A 1 86 ? 5.508 -2.993 15.164 1.00 90.38 86 LYS A C 1
ATOM 724 O O . LYS A 1 86 ? 6.441 -2.199 15.234 1.00 90.38 86 LYS A O 1
ATOM 729 N N . ASP A 1 87 ? 4.723 -3.111 14.098 1.00 87.12 87 ASP A N 1
ATOM 730 C CA . ASP A 1 87 ? 4.827 -2.241 12.935 1.00 87.12 87 ASP A CA 1
ATOM 731 C C . ASP A 1 87 ? 4.286 -0.838 13.300 1.00 87.12 87 ASP A C 1
ATOM 733 O O . ASP A 1 87 ? 3.095 -0.712 13.615 1.00 87.12 87 ASP A O 1
ATOM 737 N N . PRO A 1 88 ? 5.136 0.208 13.317 1.00 87.38 88 PRO A N 1
ATOM 738 C CA . PRO A 1 88 ? 4.740 1.546 13.754 1.00 87.38 88 PRO A CA 1
ATOM 739 C C . PRO A 1 88 ? 3.625 2.138 12.887 1.00 87.38 88 PRO A C 1
ATOM 741 O O . PRO A 1 88 ? 2.706 2.749 13.433 1.00 87.38 88 PRO A O 1
ATOM 744 N N . ASP A 1 89 ? 3.632 1.873 11.577 1.00 82.44 89 ASP A N 1
ATOM 745 C CA . ASP A 1 89 ? 2.596 2.353 10.658 1.00 82.44 89 ASP A CA 1
ATOM 746 C C . ASP A 1 89 ? 1.241 1.728 11.015 1.00 82.44 89 ASP A C 1
ATOM 748 O O . ASP A 1 89 ? 0.186 2.364 10.970 1.00 82.44 89 ASP A O 1
ATOM 752 N N . VAL A 1 90 ? 1.251 0.450 11.409 1.00 87.00 90 VAL A N 1
ATOM 753 C CA . VAL A 1 90 ? 0.035 -0.255 11.820 1.00 87.00 90 VAL A CA 1
ATOM 754 C C . VAL A 1 90 ? -0.488 0.298 13.142 1.00 87.00 90 VAL A C 1
ATOM 756 O O . VAL A 1 90 ? -1.698 0.507 13.277 1.00 87.00 90 VAL A O 1
ATOM 759 N N . ILE A 1 91 ? 0.406 0.554 14.099 1.00 91.75 91 ILE A N 1
ATOM 760 C CA . ILE A 1 91 ? 0.062 1.146 15.396 1.00 91.75 91 ILE A CA 1
ATOM 761 C C . ILE A 1 91 ? -0.587 2.518 15.193 1.00 91.75 91 ILE A C 1
ATOM 763 O O . ILE A 1 91 ? -1.667 2.748 15.741 1.00 91.75 91 ILE A O 1
ATOM 767 N N . GLU A 1 92 ? -0.001 3.383 14.361 1.00 89.62 92 GLU A N 1
ATOM 768 C CA . GLU A 1 92 ? -0.531 4.719 14.064 1.00 89.62 92 GLU A CA 1
ATOM 769 C C . GLU A 1 92 ? -1.955 4.652 13.486 1.00 89.62 92 GLU A C 1
ATOM 771 O O . GLU A 1 92 ? -2.859 5.374 13.924 1.00 89.62 92 GLU A O 1
ATOM 776 N N . VAL A 1 93 ? -2.202 3.733 12.546 1.00 88.94 93 VAL A N 1
ATOM 777 C CA . VAL A 1 93 ? -3.539 3.547 11.959 1.00 88.94 93 VAL A CA 1
ATOM 778 C C . VAL A 1 93 ? -4.549 3.073 13.013 1.00 88.94 93 VAL A C 1
ATOM 780 O O . VAL A 1 93 ? -5.700 3.527 13.009 1.00 88.94 93 VAL A O 1
ATOM 783 N N . ILE A 1 94 ? -4.150 2.177 13.924 1.00 91.81 94 ILE A N 1
ATOM 784 C CA . ILE A 1 94 ? -5.015 1.704 15.016 1.00 91.81 94 ILE A CA 1
ATOM 785 C C . ILE A 1 94 ? -5.328 2.844 15.991 1.00 91.81 94 ILE A C 1
ATOM 787 O O . ILE A 1 94 ? -6.492 3.038 16.349 1.00 91.81 94 ILE A O 1
ATOM 791 N N . GLU A 1 95 ? -4.316 3.600 16.416 1.00 92.38 95 GLU A N 1
ATOM 792 C CA . GLU A 1 95 ? -4.474 4.744 17.319 1.00 92.38 95 GLU A CA 1
ATOM 793 C C . GLU A 1 95 ? -5.408 5.795 16.732 1.00 92.38 95 GLU A C 1
ATOM 795 O O . GLU A 1 95 ? -6.351 6.230 17.396 1.00 92.38 95 GLU A O 1
ATOM 800 N N . THR A 1 96 ? -5.201 6.131 15.461 1.00 90.38 96 THR A N 1
ATOM 801 C CA . THR A 1 96 ? -6.042 7.084 14.740 1.00 90.38 96 THR A CA 1
ATOM 802 C C . THR A 1 96 ? -7.500 6.630 14.718 1.00 90.38 96 THR A C 1
ATOM 804 O O . THR A 1 96 ? -8.398 7.418 15.017 1.00 90.38 96 THR A O 1
ATOM 807 N N . GLU A 1 97 ? -7.770 5.354 14.430 1.00 91.19 97 GLU A N 1
ATOM 808 C CA . GLU A 1 97 ? -9.141 4.832 14.469 1.00 91.19 97 GLU A CA 1
ATOM 809 C C . GLU A 1 97 ? -9.745 4.888 15.884 1.00 91.19 97 GLU A C 1
ATOM 811 O O . GLU A 1 97 ? -10.918 5.238 16.037 1.00 91.19 97 GLU A O 1
ATOM 816 N N . LEU A 1 98 ? -8.970 4.570 16.924 1.00 92.31 98 LEU A N 1
ATOM 817 C CA . LEU A 1 98 ? -9.436 4.649 18.312 1.00 92.31 98 LEU A CA 1
ATOM 818 C C . LEU A 1 98 ? -9.805 6.088 18.704 1.00 92.31 98 LEU A C 1
ATOM 820 O O . LEU A 1 98 ? -10.864 6.290 19.300 1.00 92.31 98 LEU A O 1
ATOM 824 N N . LEU A 1 99 ? -8.994 7.076 18.317 1.00 91.06 99 LEU A N 1
ATOM 825 C CA . LEU A 1 99 ? -9.280 8.498 18.532 1.00 91.06 99 LEU A CA 1
ATOM 826 C C . LEU A 1 99 ? -10.565 8.928 17.811 1.00 91.06 99 LEU A C 1
ATOM 828 O O . LEU A 1 99 ? -11.427 9.576 18.408 1.00 91.06 99 LEU A O 1
ATOM 832 N N . ILE A 1 100 ? -10.746 8.506 16.554 1.00 89.62 100 ILE A N 1
ATOM 833 C CA . ILE A 1 100 ? -11.966 8.792 15.782 1.00 89.62 100 ILE A CA 1
ATOM 834 C C . ILE A 1 100 ? -13.207 8.256 16.507 1.00 89.62 100 ILE A C 1
ATOM 836 O O . ILE A 1 100 ? -14.222 8.948 16.599 1.00 89.62 100 ILE A O 1
ATOM 840 N N . ARG A 1 101 ? -13.137 7.042 17.067 1.00 90.19 101 ARG A N 1
ATOM 841 C CA . ARG A 1 101 ? -14.249 6.436 17.825 1.00 90.19 101 ARG A CA 1
ATOM 842 C C . ARG A 1 101 ? -14.551 7.154 19.137 1.00 90.19 101 ARG A C 1
ATOM 844 O O . ARG A 1 101 ? -15.684 7.096 19.600 1.00 90.19 101 ARG A O 1
ATOM 851 N N . GLN A 1 102 ? -13.561 7.828 19.717 1.00 89.44 102 GLN A N 1
ATOM 852 C CA . GLN A 1 102 ? -13.716 8.673 20.904 1.00 89.44 102 GLN A CA 1
ATOM 853 C C . GLN A 1 102 ? -14.270 10.071 20.572 1.00 89.44 102 GLN A C 1
ATOM 855 O O . GLN A 1 102 ? -14.467 10.878 21.476 1.00 89.44 102 GLN A O 1
ATOM 860 N N . GLY A 1 103 ? -14.546 10.361 19.296 1.00 84.81 103 GLY A N 1
ATOM 861 C CA . GLY A 1 103 ? -15.113 11.634 18.850 1.00 84.81 103 GLY A CA 1
ATOM 862 C C . GLY A 1 103 ? -14.076 12.667 18.405 1.00 84.81 103 GLY A C 1
ATOM 863 O O . GLY A 1 103 ? -14.450 13.802 18.107 1.00 84.81 103 GLY A O 1
ATOM 864 N N . VAL A 1 104 ? -12.792 12.300 18.314 1.00 88.06 104 VAL A N 1
ATOM 865 C CA . VAL A 1 104 ? -11.769 13.173 17.724 1.00 88.06 104 VAL A CA 1
ATOM 866 C C . VAL A 1 104 ? -12.044 13.303 16.228 1.00 88.06 104 VAL A C 1
ATOM 868 O O . VAL A 1 104 ? -12.186 12.308 15.512 1.00 88.06 104 VAL A O 1
ATOM 871 N N . LYS A 1 105 ? -12.141 14.543 15.741 1.00 78.06 105 LYS A N 1
ATOM 872 C CA . LYS A 1 1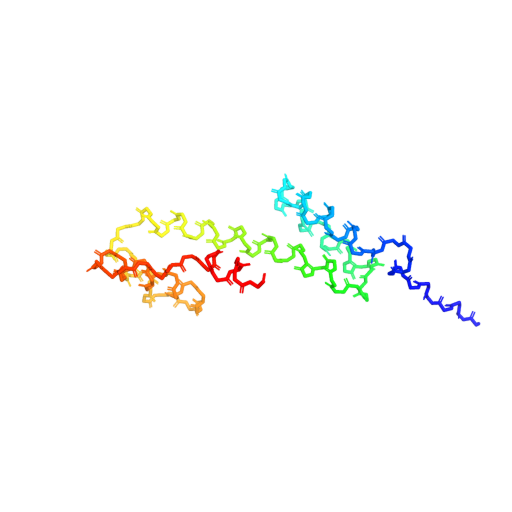05 ? -12.331 14.797 14.311 1.00 78.06 105 LYS A CA 1
ATOM 873 C C . LYS A 1 105 ? -11.155 14.215 13.536 1.00 78.06 105 LYS A C 1
ATOM 875 O O . LYS A 1 105 ? -10.001 14.402 13.913 1.00 78.06 105 LYS A O 1
ATOM 880 N N . ARG A 1 106 ? -11.465 13.544 12.427 1.00 72.31 106 ARG A N 1
ATOM 881 C CA . ARG A 1 106 ? -10.449 13.165 11.445 1.00 72.31 106 ARG A CA 1
ATOM 882 C C . ARG A 1 106 ? -9.704 14.420 11.023 1.00 72.31 106 ARG A C 1
ATOM 884 O O . ARG A 1 106 ? -10.344 15.441 10.764 1.00 72.31 106 ARG A O 1
ATOM 891 N N . LEU A 1 107 ? -8.378 14.325 10.951 1.00 68.88 107 LEU A N 1
ATOM 892 C CA . LEU A 1 107 ? -7.614 15.320 10.218 1.00 68.88 107 LEU A CA 1
ATOM 893 C C . LEU A 1 107 ? -8.214 15.391 8.806 1.00 68.88 107 LEU A C 1
ATOM 895 O O . LEU A 1 107 ? -8.529 14.333 8.248 1.00 68.88 107 LEU A O 1
ATOM 899 N N . PRO A 1 108 ? -8.474 16.595 8.274 1.00 60.94 108 PRO A N 1
ATOM 900 C CA . PRO A 1 108 ? -8.985 16.727 6.921 1.00 60.94 108 PRO A CA 1
ATOM 901 C C . PRO A 1 108 ? -8.034 15.989 5.978 1.00 60.94 108 PRO A C 1
ATOM 903 O O . PRO A 1 108 ? -6.816 16.158 6.071 1.00 60.94 108 PRO A O 1
ATOM 906 N N . ASP A 1 109 ? -8.592 15.124 5.125 1.00 51.94 109 ASP A N 1
ATOM 907 C CA . ASP A 1 109 ? -7.813 14.471 4.077 1.00 51.94 109 ASP A CA 1
ATOM 908 C C . ASP A 1 109 ? -7.124 15.596 3.288 1.00 51.94 109 ASP A C 1
ATOM 910 O O . ASP A 1 109 ? -7.767 16.553 2.855 1.00 51.94 109 ASP A O 1
ATOM 914 N N . SER A 1 110 ? -5.801 15.524 3.153 1.00 52.78 110 SER A N 1
ATOM 915 C CA . SER A 1 110 ? -4.944 16.593 2.620 1.00 52.78 110 SER A CA 1
ATOM 916 C C . SER A 1 110 ? -5.214 16.975 1.155 1.00 52.78 110 SER A C 1
ATOM 918 O O . SER A 1 110 ? -4.466 17.767 0.586 1.00 52.78 110 SER A O 1
ATOM 920 N N . GLU A 1 111 ? -6.293 16.485 0.539 1.00 45.97 111 GLU A N 1
ATOM 921 C CA . GLU A 1 111 ? -6.761 16.946 -0.770 1.00 45.97 111 GLU A CA 1
ATOM 922 C C . GLU A 1 111 ? -7.132 18.438 -0.766 1.00 45.97 111 GLU A C 1
ATOM 924 O O . GLU A 1 111 ? -6.989 19.098 -1.794 1.00 45.97 111 GLU A O 1
ATOM 929 N N . GLU A 1 112 ? -7.530 19.003 0.380 1.00 39.78 112 GLU A N 1
ATOM 930 C CA . GLU A 1 112 ? -7.771 20.450 0.506 1.00 39.78 112 GLU A CA 1
ATOM 931 C C . GLU A 1 112 ? -6.454 21.257 0.551 1.00 39.78 112 GLU A C 1
ATOM 933 O O . GLU A 1 112 ? -6.401 22.373 0.044 1.00 39.78 112 GLU A O 1
ATOM 938 N N . ASN A 1 113 ? -5.351 20.653 1.014 1.00 42.78 113 ASN A N 1
ATOM 939 C CA . ASN A 1 113 ? -4.004 21.244 0.960 1.00 42.78 113 ASN A CA 1
ATOM 940 C C . ASN A 1 113 ? -3.305 21.040 -0.398 1.00 42.78 113 ASN A C 1
ATOM 942 O O . ASN A 1 113 ? -2.381 21.777 -0.723 1.00 42.78 113 ASN A O 1
ATOM 946 N N . ALA A 1 114 ? -3.739 20.070 -1.209 1.00 43.19 114 ALA A N 1
ATOM 947 C CA . ALA A 1 114 ? -3.197 19.822 -2.550 1.00 43.19 114 ALA A CA 1
ATOM 948 C C . ALA A 1 114 ? -3.806 20.725 -3.643 1.00 43.19 114 ALA A C 1
ATOM 950 O O . ALA A 1 114 ? -3.306 20.747 -4.764 1.00 43.19 114 ALA A O 1
ATOM 951 N N . ARG A 1 115 ? -4.892 21.452 -3.338 1.00 40.31 115 ARG A N 1
ATOM 952 C CA . ARG A 1 115 ? -5.568 22.392 -4.258 1.00 40.31 115 ARG A CA 1
ATOM 953 C C . ARG A 1 115 ? -5.246 23.864 -3.996 1.00 40.31 115 ARG A C 1
ATOM 955 O O . ARG A 1 115 ? -5.753 24.721 -4.712 1.00 40.31 115 ARG A O 1
ATOM 962 N N . ILE A 1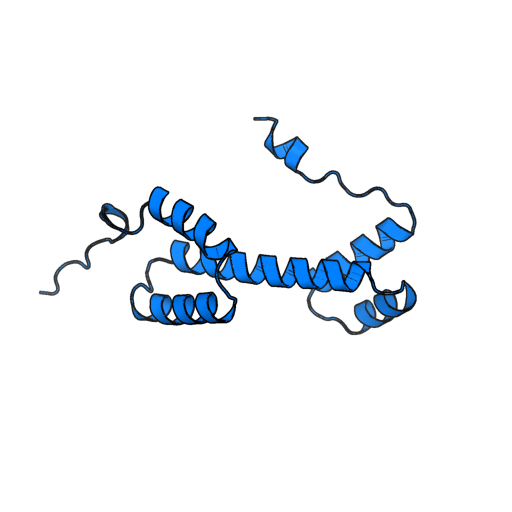 116 ? -4.424 24.154 -2.989 1.00 41.34 116 ILE A N 1
ATOM 963 C CA . ILE A 1 116 ? -3.895 25.494 -2.723 1.00 41.34 116 ILE A CA 1
ATOM 964 C C . ILE A 1 116 ? -2.426 25.511 -3.166 1.00 41.34 116 ILE A C 1
ATOM 966 O O . ILE A 1 116 ? -1.521 25.518 -2.337 1.00 41.34 116 ILE A O 1
ATOM 970 N N . GLN A 1 117 ? -2.206 25.463 -4.481 1.00 33.97 117 GLN A N 1
ATOM 971 C CA . GLN A 1 117 ? -1.029 26.002 -5.172 1.00 33.97 117 GLN A CA 1
ATOM 972 C C . GLN A 1 117 ? -1.471 26.541 -6.529 1.00 33.97 117 GLN A C 1
ATOM 974 O O . GLN A 1 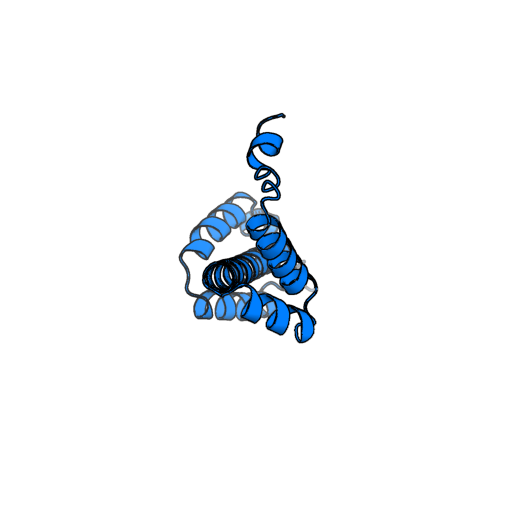117 ? -2.194 25.804 -7.238 1.00 33.97 117 GLN A O 1
#

Foldseek 3Di:
DDDDPPDCCVPPVDPVNLVVLLVVLLVDDPVVLVVVLVVCCVVPVVCVSNNCSSVVSVVVVVVVVLLVVLLPDDLVVLVVCLVVDDPVVSNVSSVLVNCVVVVNDDDPDCPVVVPPD